Protein AF-A0A4Q9W432-F1 (afdb_monomer_lite)

Sequence (84 aa):
MKCISTHSLLYIQTAFSTNVETYIQYEHYAIHLPCTPEKTLHYLLELHQKSYHNQCMLSTNILNIKKFIPIYINEETILFPVTQ

Structure (mmCIF, N/CA/C/O backbone):
data_AF-A0A4Q9W432-F1
#
_entry.id   AF-A0A4Q9W432-F1
#
loop_
_atom_site.group_PDB
_atom_site.id
_atom_site.type_symbol
_atom_site.label_atom_id
_atom_site.label_alt_id
_atom_site.label_comp_id
_atom_site.label_asym_id
_atom_site.label_entity_id
_atom_site.label_seq_id
_atom_site.pdbx_PDB_ins_code
_atom_site.Cartn_x
_atom_site.Cartn_y
_atom_site.Cartn_z
_atom_site.occupancy
_atom_site.B_iso_or_equiv
_atom_site.auth_seq_id
_atom_site.auth_comp_id
_atom_site.auth_asym_id
_atom_site.auth_atom_id
_atom_site.pdbx_PDB_model_num
ATOM 1 N N . MET A 1 1 ? -20.682 -11.087 11.619 1.00 38.47 1 MET A N 1
ATOM 2 C CA . MET A 1 1 ? -19.403 -10.777 10.941 1.00 38.47 1 MET A CA 1
ATOM 3 C C . MET A 1 1 ? -19.741 -10.255 9.553 1.00 38.47 1 MET A C 1
ATOM 5 O O . MET A 1 1 ? -20.423 -10.966 8.828 1.00 38.47 1 MET A O 1
ATOM 9 N N . LYS A 1 2 ? -19.374 -9.012 9.206 1.00 43.84 2 LYS A N 1
ATOM 10 C CA . LYS A 1 2 ? -19.528 -8.519 7.826 1.00 43.84 2 LYS A CA 1
ATOM 11 C C . LYS A 1 2 ? -18.538 -9.289 6.946 1.00 43.84 2 LYS A C 1
ATOM 13 O O . LYS A 1 2 ? -17.353 -9.317 7.260 1.00 43.84 2 LYS A O 1
ATOM 18 N N . CYS A 1 3 ? -19.027 -9.946 5.897 1.00 47.69 3 CYS A N 1
ATOM 19 C CA . CYS A 1 3 ? -18.175 -10.518 4.860 1.00 47.69 3 CYS A CA 1
ATOM 20 C C . CYS A 1 3 ? -17.556 -9.344 4.092 1.00 47.69 3 CYS A C 1
ATOM 22 O O . CYS A 1 3 ? -18.272 -8.605 3.419 1.00 47.69 3 CYS A O 1
ATOM 24 N N . ILE A 1 4 ? -16.258 -9.110 4.278 1.00 53.78 4 ILE A N 1
ATOM 25 C CA . ILE A 1 4 ? -15.534 -8.063 3.560 1.00 53.78 4 ILE A CA 1
ATOM 26 C C . ILE A 1 4 ? -15.216 -8.635 2.177 1.00 53.78 4 ILE A C 1
ATOM 28 O O . ILE A 1 4 ? -14.348 -9.496 2.043 1.00 53.78 4 ILE A O 1
ATOM 32 N N . SER A 1 5 ? -15.973 -8.211 1.164 1.00 58.31 5 SER A N 1
ATOM 33 C CA . SER A 1 5 ? -15.670 -8.524 -0.234 1.00 58.31 5 SER A CA 1
ATOM 34 C C . SER A 1 5 ? -14.409 -7.775 -0.654 1.00 58.31 5 SER A C 1
ATOM 36 O O . SER A 1 5 ? -14.275 -6.583 -0.388 1.00 58.31 5 SER A O 1
ATOM 38 N N . THR A 1 6 ? -13.498 -8.459 -1.342 1.00 59.06 6 THR A N 1
ATOM 39 C CA . THR A 1 6 ? -12.261 -7.861 -1.859 1.00 59.06 6 THR A CA 1
ATOM 40 C C . THR A 1 6 ? -12.474 -7.027 -3.127 1.00 59.06 6 THR A C 1
ATOM 42 O O . THR A 1 6 ? -11.522 -6.453 -3.638 1.00 59.06 6 THR A O 1
ATOM 45 N N . HIS A 1 7 ? -13.702 -6.963 -3.657 1.00 60.19 7 HIS A N 1
ATOM 46 C CA . HIS A 1 7 ? -14.008 -6.232 -4.895 1.00 60.19 7 HIS A CA 1
ATOM 47 C C . HIS A 1 7 ? -13.788 -4.717 -4.781 1.00 60.19 7 HIS A C 1
ATOM 49 O O . HIS A 1 7 ? -13.435 -4.092 -5.774 1.00 60.19 7 HIS A O 1
ATOM 55 N N . SER A 1 8 ? -13.927 -4.153 -3.580 1.00 61.38 8 SER A N 1
ATOM 56 C CA . SER A 1 8 ? -13.661 -2.736 -3.291 1.00 61.38 8 SER A CA 1
ATOM 57 C C . SER A 1 8 ? -12.250 -2.526 -2.721 1.00 61.38 8 SER A C 1
ATOM 59 O O . SER A 1 8 ? -12.010 -1.620 -1.927 1.00 61.38 8 SER A O 1
ATOM 61 N N . LEU A 1 9 ? -11.299 -3.401 -3.059 1.00 66.69 9 LEU A N 1
ATOM 62 C CA . LEU A 1 9 ? -9.894 -3.211 -2.707 1.00 66.69 9 LEU A CA 1
ATOM 63 C C . LEU A 1 9 ? -9.147 -2.583 -3.874 1.00 66.69 9 LEU A C 1
ATOM 65 O O . LEU A 1 9 ? -9.312 -2.987 -5.024 1.00 66.69 9 LEU A O 1
ATOM 69 N N . LEU A 1 10 ? -8.305 -1.601 -3.562 1.00 72.38 10 LEU A N 1
ATOM 70 C CA . LEU A 1 10 ? -7.436 -0.971 -4.545 1.00 72.38 10 LEU A CA 1
ATOM 71 C C . LEU A 1 10 ? -6.086 -1.683 -4.536 1.00 72.38 10 LEU A C 1
ATOM 73 O O . LEU A 1 10 ? -5.410 -1.758 -3.505 1.00 72.38 10 LEU A O 1
ATOM 77 N N . TYR A 1 11 ? -5.690 -2.203 -5.690 1.00 75.81 11 TYR A N 1
ATOM 78 C CA . TYR A 1 11 ? -4.431 -2.919 -5.852 1.00 75.81 11 TYR A CA 1
ATOM 79 C C . TYR A 1 11 ? -3.392 -2.014 -6.495 1.00 75.81 11 TYR A C 1
ATOM 81 O O . TYR A 1 11 ? -3.691 -1.292 -7.448 1.00 75.81 11 TYR A O 1
ATOM 89 N N . ILE A 1 12 ? -2.168 -2.073 -5.969 1.00 76.12 12 ILE A N 1
ATOM 90 C CA . ILE A 1 12 ? -1.023 -1.341 -6.511 1.00 76.12 12 ILE A CA 1
ATOM 91 C C . ILE A 1 12 ? 0.034 -2.344 -6.958 1.00 76.12 12 ILE A C 1
ATOM 93 O O . ILE A 1 12 ? 0.503 -3.141 -6.148 1.00 76.12 12 ILE A O 1
ATOM 97 N N . GLN A 1 13 ? 0.413 -2.289 -8.232 1.00 76.00 13 GLN A N 1
ATOM 98 C CA . GLN A 1 13 ? 1.392 -3.181 -8.848 1.00 76.00 13 GLN A CA 1
ATOM 99 C C . GLN A 1 13 ? 2.522 -2.380 -9.505 1.00 76.00 13 GLN A C 1
ATOM 101 O O . GLN A 1 13 ? 2.278 -1.382 -10.180 1.00 76.00 13 GLN A O 1
ATOM 106 N N . THR A 1 14 ? 3.759 -2.857 -9.366 1.00 75.75 14 THR A N 1
ATOM 107 C CA . THR A 1 14 ? 4.893 -2.361 -10.160 1.00 75.75 14 THR A CA 1
ATOM 108 C C . THR A 1 14 ? 4.795 -2.862 -11.601 1.00 75.75 14 THR A C 1
ATOM 110 O O . THR A 1 14 ? 4.595 -4.060 -11.830 1.00 75.75 14 THR A O 1
ATOM 113 N N . ALA A 1 15 ? 4.983 -1.967 -12.569 1.00 69.06 15 ALA A N 1
ATOM 114 C CA . ALA A 1 15 ? 5.071 -2.326 -13.978 1.00 69.06 15 ALA A CA 1
ATOM 115 C C . ALA A 1 15 ? 6.274 -3.232 -14.276 1.00 69.06 15 ALA A C 1
ATOM 117 O O . ALA A 1 15 ? 7.364 -3.034 -13.740 1.00 69.06 15 ALA A O 1
ATOM 118 N N . PHE A 1 16 ? 6.103 -4.190 -15.189 1.00 63.25 16 PHE A N 1
ATOM 119 C CA . PHE A 1 16 ? 7.225 -4.912 -15.791 1.00 63.25 16 PHE A CA 1
ATOM 120 C C . PHE A 1 16 ? 7.767 -4.098 -16.974 1.00 63.25 16 PHE A C 1
ATOM 122 O O . PHE A 1 16 ? 7.487 -4.407 -18.131 1.00 63.25 16 PHE A O 1
ATOM 129 N N . SER A 1 17 ? 8.500 -3.021 -16.694 1.00 64.62 17 SER A N 1
ATOM 130 C CA . SER A 1 17 ? 9.158 -2.204 -17.719 1.00 64.62 17 SER A CA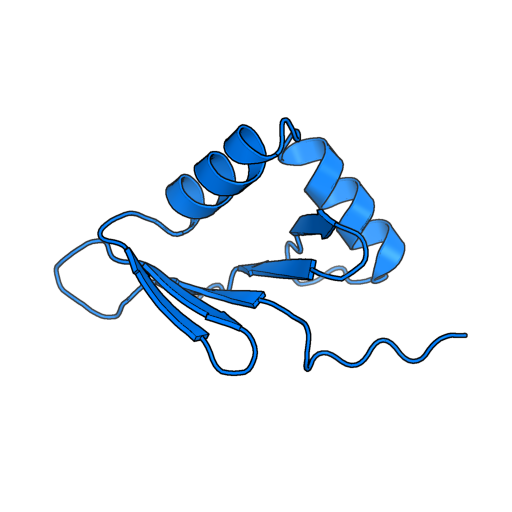 1
ATOM 131 C C . SER A 1 17 ? 10.575 -1.815 -17.280 1.00 64.62 17 SER A C 1
ATOM 133 O O . SER A 1 17 ? 10.974 -2.031 -16.137 1.00 64.62 17 SER A O 1
ATOM 135 N N . THR A 1 18 ? 11.377 -1.269 -18.197 1.00 65.00 18 THR A N 1
ATOM 136 C CA . THR A 1 18 ? 12.695 -0.693 -17.867 1.00 65.00 18 THR A CA 1
ATOM 137 C C . THR A 1 18 ? 12.584 0.583 -17.028 1.00 65.00 18 THR A C 1
ATOM 139 O O . THR A 1 18 ? 13.598 1.082 -16.543 1.00 65.00 18 THR A O 1
ATOM 142 N N . ASN A 1 19 ? 11.368 1.116 -16.871 1.00 66.69 19 ASN A N 1
ATOM 143 C CA . ASN A 1 19 ? 11.062 2.315 -16.112 1.00 66.69 19 ASN A CA 1
ATOM 144 C C . ASN A 1 19 ? 10.357 1.952 -14.801 1.00 66.69 19 ASN A C 1
ATOM 146 O O . ASN A 1 19 ? 9.678 0.937 -14.677 1.00 66.69 19 ASN A O 1
ATOM 150 N N . VAL A 1 20 ? 10.513 2.815 -13.802 1.00 73.12 20 VAL A N 1
ATOM 151 C CA . VAL A 1 20 ? 9.834 2.657 -12.518 1.00 73.12 20 VAL A CA 1
ATOM 152 C C . VAL A 1 20 ? 8.432 3.246 -12.624 1.00 73.12 20 VAL A C 1
ATOM 154 O O . VAL A 1 20 ? 8.261 4.464 -12.582 1.00 73.12 20 VAL A O 1
ATOM 157 N N . GLU A 1 21 ? 7.439 2.375 -12.758 1.00 73.12 21 GLU A N 1
ATOM 158 C CA . GLU A 1 21 ? 6.044 2.760 -12.964 1.00 73.12 21 GLU A CA 1
ATOM 159 C C . GLU A 1 21 ? 5.097 1.944 -12.072 1.00 73.12 21 GLU A C 1
ATOM 161 O O . GLU A 1 21 ? 5.380 0.801 -11.697 1.00 73.12 21 GLU A O 1
ATOM 166 N N . THR A 1 22 ? 3.959 2.547 -11.733 1.00 76.31 22 THR A N 1
ATOM 167 C CA . THR A 1 2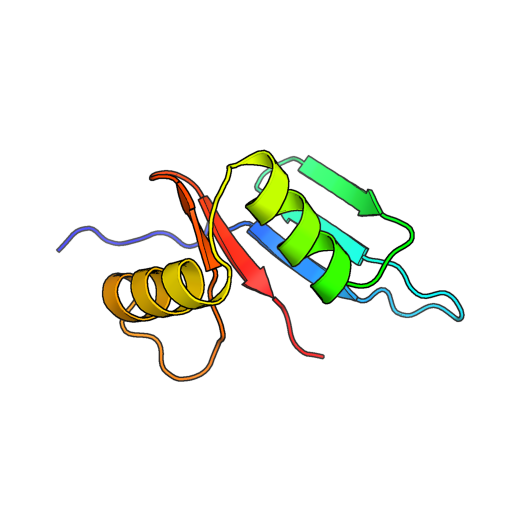2 ? 2.934 1.985 -10.854 1.00 76.31 22 THR A CA 1
ATOM 168 C C . THR A 1 22 ? 1.592 1.919 -11.567 1.00 76.31 22 THR A C 1
ATOM 170 O O . THR A 1 22 ? 1.102 2.925 -12.084 1.00 76.31 22 THR A O 1
ATOM 173 N N . TYR A 1 23 ? 0.969 0.744 -11.524 1.00 70.00 23 TYR A N 1
ATOM 174 C CA . TYR A 1 23 ? -0.417 0.529 -11.915 1.00 70.00 23 TYR A CA 1
ATOM 175 C C . TYR A 1 23 ? -1.307 0.482 -10.680 1.00 70.00 23 TYR A C 1
ATOM 177 O O . TYR A 1 23 ? -1.035 -0.251 -9.729 1.00 70.00 23 TYR A O 1
ATOM 185 N N . ILE A 1 24 ? -2.382 1.258 -10.722 1.00 72.12 24 ILE A N 1
ATOM 186 C CA . ILE A 1 24 ? -3.442 1.279 -9.721 1.00 72.12 24 ILE A CA 1
ATOM 187 C C . ILE A 1 24 ? -4.710 0.744 -10.379 1.00 72.12 24 ILE A C 1
ATOM 189 O O . ILE A 1 24 ? -5.153 1.305 -11.381 1.00 72.12 24 ILE A O 1
ATOM 193 N N . GLN A 1 25 ? -5.302 -0.298 -9.797 1.00 68.56 25 GLN A N 1
ATOM 194 C CA . GLN A 1 25 ? -6.579 -0.858 -10.238 1.00 68.56 25 GLN A CA 1
ATOM 195 C C . GLN A 1 25 ? -7.591 -0.808 -9.090 1.00 68.56 25 GLN A C 1
ATOM 197 O O . GLN A 1 25 ? -7.334 -1.343 -8.010 1.00 68.56 25 GLN A O 1
ATOM 202 N N . TYR A 1 26 ? -8.749 -0.196 -9.336 1.00 67.00 26 TYR A N 1
ATOM 203 C CA . TYR A 1 26 ? -9.883 -0.179 -8.411 1.00 67.00 26 TYR A CA 1
ATOM 204 C C . TYR A 1 26 ? -11.195 -0.235 -9.182 1.00 67.00 26 TYR A C 1
ATOM 206 O O . TYR A 1 26 ? -11.492 0.691 -9.932 1.00 67.00 26 TYR A O 1
ATOM 214 N N . GLU A 1 27 ? -11.980 -1.295 -8.988 1.00 70.38 27 GLU A N 1
ATOM 215 C CA . GLU A 1 27 ? -13.241 -1.544 -9.701 1.00 70.38 27 GLU A CA 1
ATOM 216 C C . GLU A 1 27 ? -13.127 -1.308 -11.225 1.00 70.38 27 GLU A C 1
ATOM 218 O O . GLU A 1 27 ? -12.653 -2.184 -11.950 1.00 70.38 27 GLU A O 1
ATOM 223 N N . HIS A 1 28 ? -13.522 -0.122 -11.707 1.00 66.62 28 HIS A N 1
ATOM 224 C CA . HIS A 1 28 ? -13.519 0.284 -13.120 1.00 66.62 28 HIS A CA 1
ATOM 225 C C . HIS A 1 28 ? -12.417 1.295 -13.491 1.00 66.62 28 HIS A C 1
ATOM 227 O O . HIS A 1 28 ? -12.336 1.721 -14.643 1.00 66.62 28 HIS A O 1
ATOM 233 N N . TYR A 1 29 ? -11.582 1.703 -12.536 1.00 66.06 29 TYR A N 1
ATOM 234 C CA . TYR A 1 29 ? -10.516 2.679 -12.732 1.00 66.06 29 TYR A CA 1
ATOM 235 C C . TYR A 1 29 ? -9.159 1.986 -12.851 1.00 66.06 29 TYR A C 1
ATOM 237 O O . TYR A 1 29 ? -8.762 1.218 -11.973 1.00 66.06 29 TYR A O 1
ATOM 245 N N . ALA A 1 30 ? -8.443 2.317 -13.926 1.00 70.88 30 ALA A N 1
ATOM 246 C CA . ALA A 1 30 ? -7.050 1.955 -14.148 1.00 70.88 30 ALA A CA 1
ATOM 247 C C . ALA A 1 30 ? -6.230 3.244 -14.277 1.00 70.88 30 ALA A C 1
ATOM 249 O O . ALA A 1 30 ? -6.489 4.061 -15.163 1.00 70.88 30 ALA A O 1
ATOM 250 N N . ILE A 1 31 ? -5.267 3.449 -13.379 1.00 77.56 31 ILE A N 1
ATOM 251 C CA . ILE A 1 31 ? -4.396 4.632 -13.371 1.00 77.56 31 ILE A CA 1
ATOM 252 C C . ILE A 1 31 ? -2.944 4.173 -13.487 1.00 77.56 31 ILE A C 1
ATOM 254 O O . ILE A 1 31 ? -2.530 3.213 -12.838 1.00 77.56 31 ILE A O 1
ATOM 258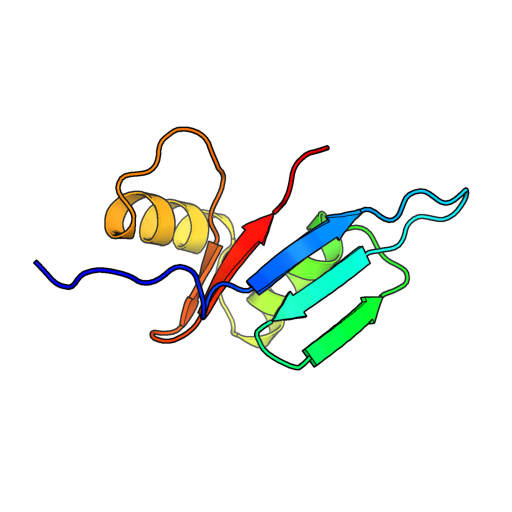 N N . HIS A 1 32 ? -2.173 4.883 -14.308 1.00 81.00 32 HIS A N 1
ATOM 259 C CA . HIS A 1 32 ? -0.745 4.663 -14.495 1.00 81.00 32 HIS A CA 1
ATOM 260 C C . HIS A 1 32 ? 0.041 5.870 -13.981 1.00 81.00 32 HIS A C 1
ATOM 262 O O . HIS A 1 32 ? -0.214 6.998 -14.407 1.00 81.00 32 HIS A O 1
ATOM 268 N N . LEU A 1 33 ? 0.987 5.637 -13.070 1.00 80.56 33 LEU A N 1
ATOM 269 C CA . LEU A 1 33 ? 1.827 6.677 -12.478 1.00 80.56 33 LEU A CA 1
ATOM 270 C C . LEU A 1 33 ? 3.316 6.379 -12.717 1.00 80.56 33 LEU A C 1
ATOM 272 O O . LEU A 1 33 ? 3.756 5.263 -12.444 1.00 80.56 33 LEU A O 1
ATOM 276 N N . PRO A 1 34 ? 4.126 7.365 -13.148 1.00 84.75 34 PRO A N 1
ATOM 277 C CA . PRO A 1 34 ? 5.560 7.189 -13.388 1.00 84.75 34 PRO A CA 1
ATOM 278 C C . PRO A 1 34 ? 6.378 7.299 -12.086 1.00 84.75 34 PRO A C 1
ATOM 280 O O . PRO A 1 34 ? 7.280 8.128 -11.953 1.00 84.75 34 PRO A O 1
ATOM 283 N N . CYS A 1 35 ? 6.020 6.519 -11.068 1.00 83.00 35 CYS A N 1
ATOM 284 C CA . CYS A 1 35 ? 6.729 6.458 -9.792 1.00 83.00 35 CYS A CA 1
ATOM 285 C C . CYS A 1 35 ? 6.641 5.054 -9.176 1.00 83.00 35 CYS A C 1
ATOM 287 O O . CYS A 1 35 ? 5.960 4.181 -9.709 1.00 83.00 35 CYS A O 1
ATOM 289 N N . THR A 1 36 ? 7.355 4.813 -8.068 1.00 82.81 36 THR A N 1
ATOM 290 C CA . THR A 1 36 ? 7.286 3.528 -7.350 1.00 82.81 36 THR A CA 1
ATOM 291 C C . THR A 1 36 ? 5.945 3.370 -6.624 1.00 82.81 36 THR A C 1
ATOM 293 O O . THR A 1 36 ? 5.353 4.375 -6.205 1.00 82.81 36 THR A O 1
ATOM 296 N N . PRO A 1 37 ? 5.506 2.125 -6.356 1.00 80.81 37 PRO A N 1
ATOM 297 C CA . PRO A 1 37 ? 4.356 1.875 -5.492 1.00 80.81 37 PRO A CA 1
ATOM 298 C C . PRO A 1 37 ? 4.513 2.520 -4.116 1.00 80.81 37 PRO A C 1
ATOM 300 O O . PRO A 1 37 ? 3.577 3.122 -3.610 1.00 80.81 37 PRO A O 1
ATOM 303 N N . GLU A 1 38 ? 5.716 2.477 -3.541 1.00 82.81 38 GLU A N 1
ATOM 304 C CA . GLU A 1 38 ? 6.023 3.117 -2.257 1.00 82.81 38 GLU A CA 1
ATOM 305 C C . GLU A 1 38 ? 5.761 4.631 -2.291 1.00 82.81 38 GLU A C 1
ATOM 307 O O . GLU A 1 38 ? 5.020 5.146 -1.455 1.00 82.81 38 GLU A O 1
ATOM 312 N N . LYS A 1 39 ? 6.283 5.349 -3.297 1.00 84.69 39 LYS A N 1
ATOM 313 C CA . LYS A 1 39 ? 6.028 6.792 -3.453 1.00 84.69 39 LYS A CA 1
ATOM 314 C C . LYS A 1 39 ? 4.546 7.085 -3.667 1.00 84.69 39 LYS A C 1
ATOM 316 O O . LYS A 1 39 ? 4.039 8.061 -3.124 1.00 84.69 39 LYS A O 1
ATOM 321 N N . THR A 1 40 ? 3.858 6.233 -4.422 1.00 85.19 40 THR A N 1
ATOM 322 C CA . THR A 1 40 ? 2.410 6.329 -4.644 1.00 85.19 40 THR A CA 1
ATOM 323 C C . THR A 1 40 ? 1.638 6.196 -3.332 1.00 85.19 40 THR A C 1
ATOM 325 O O . THR A 1 40 ? 0.777 7.022 -3.039 1.00 85.19 40 THR A O 1
ATOM 328 N N . LEU A 1 41 ? 1.968 5.194 -2.512 1.00 84.06 41 LEU A N 1
ATOM 329 C CA . LEU A 1 41 ? 1.341 4.971 -1.209 1.00 84.06 41 LEU A CA 1
ATOM 330 C C . LEU A 1 41 ? 1.551 6.166 -0.279 1.00 84.06 41 LEU A C 1
ATOM 332 O O . LEU A 1 41 ? 0.588 6.659 0.304 1.00 84.06 41 LEU A O 1
ATOM 336 N N . HIS A 1 42 ? 2.789 6.654 -0.170 1.00 86.06 42 HIS A N 1
ATOM 337 C CA . HIS A 1 42 ? 3.102 7.823 0.650 1.00 86.06 42 HIS A CA 1
ATOM 338 C C . HIS A 1 42 ? 2.350 9.070 0.182 1.00 86.06 42 HIS A C 1
ATOM 340 O O . HIS A 1 42 ? 1.723 9.731 1.004 1.00 86.06 42 HIS A O 1
ATOM 346 N N . TYR A 1 43 ? 2.323 9.334 -1.125 1.00 85.88 43 TYR A N 1
ATOM 347 C CA . TYR A 1 43 ? 1.586 10.460 -1.695 1.00 85.88 43 TYR A CA 1
ATOM 348 C C . TYR A 1 43 ? 0.084 10.404 -1.375 1.00 85.88 43 TYR A C 1
ATOM 350 O O . TYR A 1 43 ? -0.493 11.388 -0.913 1.00 85.88 43 TYR A O 1
ATOM 358 N N . LEU A 1 44 ? -0.557 9.248 -1.579 1.00 82.31 44 LEU A N 1
ATOM 359 C CA . LEU A 1 44 ? -1.985 9.077 -1.293 1.00 82.31 44 LEU A CA 1
ATOM 360 C C . LEU A 1 44 ? -2.289 9.281 0.195 1.00 82.31 44 LEU A C 1
ATOM 362 O O . LEU A 1 44 ? -3.286 9.903 0.558 1.00 82.31 44 LEU A O 1
ATOM 366 N N . LEU A 1 45 ? -1.423 8.784 1.073 1.00 86.19 45 LEU A N 1
ATOM 367 C CA . LEU A 1 45 ? -1.572 8.965 2.511 1.00 86.19 45 LEU A CA 1
ATOM 368 C C . LEU A 1 45 ? -1.387 10.421 2.939 1.00 86.19 45 LEU A C 1
ATOM 370 O O . LEU A 1 45 ? -2.174 10.910 3.751 1.00 86.19 45 LEU A O 1
ATOM 374 N N . GLU A 1 46 ? -0.405 11.123 2.375 1.00 87.81 46 GLU A N 1
ATOM 375 C CA . GLU A 1 46 ? -0.187 12.554 2.608 1.00 87.81 46 GLU A CA 1
ATOM 376 C C . GLU A 1 46 ? -1.389 13.391 2.164 1.00 87.81 46 GLU A C 1
ATOM 378 O O . GLU A 1 46 ? -1.848 14.240 2.930 1.00 87.81 46 GLU A O 1
ATOM 383 N N . LEU A 1 47 ? -1.965 13.097 0.990 1.00 85.31 47 LEU A N 1
ATOM 384 C CA . LEU A 1 47 ? -3.177 13.754 0.484 1.00 85.31 47 LEU A CA 1
ATOM 385 C C . LEU A 1 47 ? -4.332 13.683 1.497 1.00 85.31 47 LEU A C 1
ATOM 387 O O . LEU A 1 47 ? -5.091 14.636 1.664 1.00 85.31 47 LEU A O 1
ATOM 391 N N . HIS A 1 48 ? -4.442 12.557 2.204 1.00 84.06 48 HIS A N 1
ATOM 392 C CA . HIS A 1 48 ?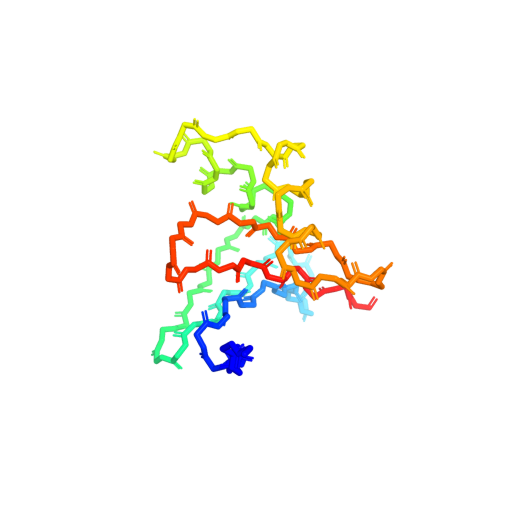 -5.462 12.320 3.222 1.00 84.06 48 HIS A CA 1
ATOM 393 C C . HIS A 1 48 ? -4.996 12.613 4.659 1.00 84.06 48 HIS A C 1
ATOM 395 O O . HIS A 1 48 ? -5.726 12.291 5.597 1.00 84.06 48 HIS A O 1
ATOM 401 N N . GLN A 1 49 ? -3.813 13.213 4.850 1.00 87.94 49 GLN A N 1
ATOM 402 C CA . GLN A 1 49 ? -3.213 13.524 6.157 1.00 87.94 49 GLN A CA 1
ATOM 403 C C . GLN A 1 49 ? -3.110 12.300 7.086 1.00 87.94 49 GLN A C 1
ATOM 405 O O . GLN A 1 49 ? -3.392 12.357 8.285 1.00 87.94 49 GLN A O 1
ATOM 410 N N . LYS A 1 50 ? -2.724 11.152 6.525 1.00 87.81 50 LYS A N 1
ATOM 411 C CA . LYS A 1 50 ? -2.630 9.867 7.227 1.00 87.81 50 LYS A CA 1
ATOM 412 C C . LYS A 1 50 ? -1.180 9.413 7.350 1.00 87.81 50 LYS A C 1
ATOM 414 O O . LYS A 1 50 ? -0.390 9.522 6.423 1.00 87.81 50 LYS A O 1
ATOM 419 N N . SER A 1 51 ? -0.839 8.836 8.502 1.00 89.38 51 SER A N 1
ATOM 420 C CA . SER A 1 51 ? 0.461 8.189 8.718 1.00 89.38 51 SER A CA 1
ATOM 421 C C . SER A 1 51 ? 0.464 6.773 8.144 1.00 89.38 51 SER A C 1
ATOM 423 O O . SER A 1 51 ? -0.399 5.970 8.503 1.00 89.38 51 SER A O 1
ATOM 425 N N . TYR A 1 52 ? 1.473 6.450 7.330 1.00 85.88 52 TYR A N 1
ATOM 426 C CA . TYR A 1 52 ? 1.694 5.110 6.771 1.00 85.88 52 TYR A CA 1
ATOM 427 C C . TYR A 1 52 ? 1.680 4.025 7.848 1.00 85.88 52 TYR A C 1
ATOM 429 O O . TYR A 1 52 ? 0.901 3.078 7.771 1.00 85.88 52 TYR A O 1
ATOM 437 N N . HIS A 1 53 ? 2.474 4.203 8.907 1.00 87.00 53 HIS A N 1
ATOM 438 C CA . HIS A 1 53 ? 2.573 3.229 9.992 1.00 87.00 53 HIS A CA 1
ATOM 439 C C . HIS A 1 53 ? 1.216 2.975 10.664 1.00 87.00 53 HIS A C 1
ATOM 441 O O . HIS A 1 53 ? 0.817 1.826 10.854 1.00 87.00 53 HIS A O 1
ATOM 447 N N . ASN A 1 54 ? 0.474 4.045 10.964 1.00 88.31 54 ASN A N 1
ATOM 448 C CA . ASN A 1 54 ? -0.824 3.925 11.623 1.00 88.31 54 ASN A CA 1
ATOM 449 C C . ASN A 1 54 ? -1.840 3.217 10.726 1.00 88.31 54 ASN A C 1
ATOM 451 O O . ASN A 1 54 ? -2.603 2.390 11.219 1.00 88.31 54 ASN A O 1
ATOM 455 N N . GLN A 1 55 ? -1.834 3.507 9.422 1.00 87.38 55 GLN A N 1
ATOM 456 C CA . GLN A 1 55 ? -2.747 2.864 8.480 1.00 87.38 55 GLN A CA 1
ATOM 457 C C . GLN A 1 55 ? -2.422 1.390 8.250 1.00 87.38 55 GLN A C 1
ATOM 459 O O . GLN A 1 55 ? -3.359 0.607 8.121 1.00 87.38 55 GLN A O 1
ATOM 464 N N . CYS A 1 56 ? -1.144 0.999 8.272 1.00 85.75 56 CYS A N 1
ATOM 465 C CA . CYS A 1 56 ? -0.724 -0.405 8.236 1.00 85.75 56 CYS A CA 1
ATOM 466 C C . CYS A 1 56 ? -1.156 -1.177 9.496 1.00 85.75 56 CYS A C 1
ATOM 468 O O . CYS A 1 56 ? -1.581 -2.330 9.417 1.00 85.75 56 CYS A O 1
ATOM 470 N N . MET A 1 57 ? -1.076 -0.550 10.673 1.00 85.19 57 MET A N 1
ATOM 471 C CA . MET A 1 57 ? -1.553 -1.151 11.924 1.00 85.19 57 MET A CA 1
ATOM 472 C C . MET A 1 57 ? -3.081 -1.315 11.928 1.00 85.19 57 MET A C 1
ATOM 474 O O . MET A 1 57 ? -3.595 -2.382 12.267 1.00 85.19 57 MET A O 1
ATOM 478 N N . LEU A 1 58 ? -3.813 -0.273 11.520 1.00 84.25 58 LEU A N 1
ATOM 479 C CA . LEU A 1 58 ? -5.278 -0.273 11.436 1.00 84.25 58 LEU A CA 1
ATOM 480 C C . LEU A 1 58 ? -5.795 -1.338 10.469 1.00 84.25 58 LEU A C 1
ATOM 482 O O . LEU A 1 58 ? -6.661 -2.133 10.828 1.00 84.25 58 LEU A O 1
ATOM 486 N N . SER A 1 59 ? -5.242 -1.380 9.261 1.00 81.19 59 SER A N 1
ATOM 487 C CA . SER A 1 59 ? -5.633 -2.334 8.226 1.00 81.19 59 SER A CA 1
ATOM 488 C C . SER A 1 59 ? -5.370 -3.786 8.637 1.00 81.19 59 SER A C 1
ATOM 490 O O . SER A 1 59 ? -6.239 -4.636 8.451 1.00 81.19 59 SER A O 1
ATOM 492 N N . THR A 1 60 ? -4.217 -4.070 9.253 1.00 79.75 60 THR A N 1
ATOM 493 C CA . THR A 1 60 ? -3.860 -5.403 9.765 1.00 79.75 60 THR A CA 1
ATOM 494 C C . THR A 1 60 ? -4.869 -5.874 10.811 1.00 79.75 60 THR A C 1
ATOM 496 O O . THR A 1 60 ? -5.325 -7.018 10.758 1.00 79.75 60 THR A O 1
ATOM 499 N N . ASN A 1 61 ? -5.278 -4.979 11.716 1.00 79.44 61 ASN A N 1
ATOM 500 C CA . ASN A 1 61 ? -6.276 -5.276 12.743 1.00 79.44 61 ASN A CA 1
ATOM 501 C C . ASN A 1 61 ? -7.671 -5.518 12.148 1.00 79.44 61 ASN A C 1
ATOM 503 O O . ASN A 1 61 ? -8.350 -6.456 12.557 1.00 79.44 61 ASN A O 1
ATOM 507 N N . ILE A 1 62 ? -8.094 -4.695 11.181 1.00 77.06 62 ILE A N 1
ATOM 508 C CA . ILE A 1 62 ? -9.411 -4.809 10.531 1.00 77.06 62 ILE A CA 1
ATOM 509 C C . ILE A 1 62 ? -9.518 -6.109 9.726 1.00 77.06 62 ILE A C 1
ATOM 511 O O . ILE A 1 62 ? -10.552 -6.775 9.751 1.00 77.06 62 ILE A O 1
ATOM 515 N N . LEU A 1 63 ? -8.456 -6.468 9.006 1.00 73.62 63 LEU A N 1
ATOM 516 C CA . LEU A 1 63 ? -8.471 -7.579 8.058 1.00 73.62 63 LEU A CA 1
ATOM 517 C C . LEU A 1 63 ? -8.037 -8.916 8.674 1.00 73.62 63 LEU A C 1
ATOM 519 O O . LEU A 1 63 ? -8.318 -9.963 8.096 1.00 73.62 63 LEU A O 1
ATOM 523 N N . ASN A 1 64 ? -7.363 -8.905 9.830 1.00 74.81 64 ASN A N 1
ATOM 524 C CA . ASN A 1 64 ? -6.769 -10.089 10.463 1.00 74.81 64 ASN A CA 1
ATOM 525 C C . ASN A 1 64 ? -5.818 -10.865 9.519 1.00 74.81 64 ASN A C 1
ATOM 527 O O . ASN A 1 64 ? -5.750 -12.097 9.528 1.00 74.81 64 ASN A O 1
ATOM 531 N N . ILE A 1 65 ? -5.086 -10.139 8.667 1.00 67.44 65 ILE A N 1
ATOM 532 C CA . ILE A 1 65 ? -4.160 -10.698 7.671 1.00 67.44 65 ILE A CA 1
ATOM 533 C C . ILE A 1 65 ? -2.724 -10.521 8.168 1.00 67.44 65 ILE A C 1
ATOM 535 O 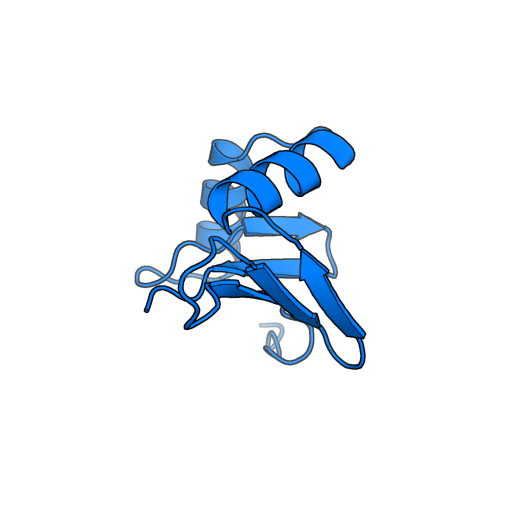O . ILE A 1 65 ? -2.335 -9.429 8.555 1.00 67.44 65 ILE A O 1
ATOM 539 N N . LYS A 1 66 ? -1.912 -11.587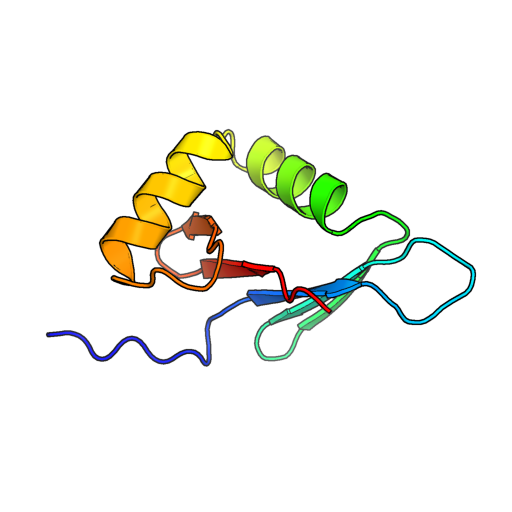 8.111 1.00 64.00 66 LYS A N 1
ATOM 540 C CA . LYS A 1 66 ? -0.484 -11.557 8.502 1.00 64.00 66 LYS A CA 1
ATOM 541 C C . LYS A 1 66 ? 0.507 -11.605 7.332 1.00 64.00 66 LYS A C 1
ATOM 543 O O . LYS A 1 66 ? 1.706 -11.510 7.560 1.00 64.00 66 LYS A O 1
ATOM 548 N N . LYS A 1 67 ? 0.029 -11.841 6.103 1.00 67.06 67 LYS A N 1
ATOM 549 C CA . LYS A 1 67 ? 0.884 -12.133 4.933 1.00 67.06 67 LYS A CA 1
ATOM 550 C C . LYS A 1 67 ? 1.072 -10.966 3.962 1.00 67.06 67 LYS A C 1
ATOM 552 O O . LYS A 1 67 ? 2.038 -10.979 3.214 1.00 67.06 67 LYS A O 1
ATOM 557 N N . PHE A 1 68 ? 0.173 -9.987 3.972 1.00 67.56 68 PHE A N 1
ATOM 558 C CA . PHE A 1 68 ? 0.228 -8.805 3.109 1.00 67.56 68 PHE A CA 1
ATOM 559 C C . PHE A 1 68 ? 0.335 -7.554 3.984 1.00 67.56 68 PHE A C 1
ATOM 561 O O . PHE A 1 68 ? -0.038 -7.615 5.155 1.00 67.56 68 PHE A O 1
ATOM 568 N N . ILE A 1 69 ? 0.824 -6.441 3.429 1.00 74.88 69 ILE A N 1
ATOM 569 C CA . ILE A 1 69 ? 0.877 -5.136 4.111 1.00 74.88 69 ILE A CA 1
ATOM 570 C C . ILE A 1 69 ? -0.296 -4.280 3.607 1.00 74.88 69 ILE A C 1
ATOM 572 O O . ILE A 1 69 ? -0.098 -3.470 2.705 1.00 74.88 69 ILE A O 1
ATOM 576 N N . PRO A 1 70 ? -1.536 -4.466 4.095 1.00 80.94 70 PRO A N 1
ATOM 577 C CA . PRO A 1 70 ? -2.642 -3.622 3.670 1.00 80.94 70 PRO A CA 1
ATOM 578 C C . PRO A 1 70 ? -2.473 -2.199 4.215 1.00 80.94 70 PRO A C 1
ATOM 580 O O . PRO A 1 70 ? -1.883 -2.006 5.276 1.00 80.94 70 PRO A O 1
ATOM 583 N N . ILE A 1 71 ? -3.038 -1.195 3.549 1.00 84.06 71 ILE A N 1
ATOM 584 C CA . ILE A 1 71 ? -3.037 0.199 4.015 1.00 84.06 71 ILE A CA 1
ATOM 585 C C . ILE A 1 71 ? -4.460 0.731 3.996 1.00 84.06 71 ILE A C 1
ATOM 587 O O . ILE A 1 71 ? -5.069 0.867 2.941 1.00 84.06 71 ILE A O 1
ATOM 591 N N . TYR A 1 72 ? -5.008 1.031 5.169 1.00 80.62 72 TYR A N 1
ATOM 592 C CA . TYR A 1 72 ? -6.349 1.596 5.273 1.00 80.62 72 TYR A CA 1
ATOM 593 C C . TYR A 1 72 ? -6.331 3.067 4.848 1.00 80.62 72 TYR A C 1
ATOM 595 O O . TYR A 1 72 ? -5.498 3.842 5.311 1.00 80.62 72 TYR A O 1
ATOM 603 N N . ILE A 1 73 ? -7.245 3.474 3.969 1.00 76.81 73 ILE A N 1
ATOM 604 C CA . ILE A 1 73 ? -7.364 4.877 3.552 1.00 76.81 73 ILE A CA 1
ATOM 605 C C . ILE A 1 73 ? -8.625 5.465 4.155 1.00 76.81 73 ILE A C 1
ATOM 607 O O . ILE A 1 73 ? -8.559 6.453 4.888 1.00 76.81 73 ILE A O 1
ATOM 611 N N . ASN A 1 74 ? -9.768 4.833 3.928 1.00 76.88 74 ASN A N 1
ATOM 612 C CA . ASN A 1 74 ? -11.056 5.246 4.471 1.00 76.88 74 ASN A CA 1
ATOM 613 C C . ASN A 1 74 ? -11.986 4.027 4.597 1.00 76.88 74 ASN A C 1
ATOM 615 O O . ASN A 1 74 ? -11.567 2.899 4.348 1.00 76.88 74 ASN A O 1
ATOM 619 N N . GLU A 1 75 ? -13.236 4.264 4.995 1.00 72.44 75 GLU A N 1
ATOM 620 C CA . GLU A 1 75 ? -14.222 3.203 5.256 1.00 72.44 75 GLU A CA 1
ATOM 621 C C . GLU A 1 75 ? -14.527 2.324 4.037 1.00 72.44 75 GLU A C 1
ATOM 623 O O . GLU A 1 75 ? -14.937 1.176 4.200 1.00 72.44 75 GLU A O 1
ATOM 628 N N . GLU A 1 76 ? -14.287 2.838 2.833 1.00 72.56 76 GLU A N 1
ATOM 629 C CA . GLU A 1 76 ? -14.606 2.189 1.563 1.00 72.56 76 GLU A CA 1
ATOM 630 C C . GLU A 1 76 ? -13.355 1.687 0.828 1.00 72.56 76 GLU A C 1
ATOM 632 O O . GLU A 1 76 ? -13.470 0.983 -0.167 1.00 72.56 76 GLU A O 1
ATOM 637 N N . THR A 1 77 ? -12.147 2.041 1.282 1.00 70.06 77 THR A N 1
ATOM 638 C CA . THR A 1 77 ? -10.907 1.791 0.538 1.00 70.06 77 THR A CA 1
ATOM 639 C C . THR A 1 77 ? -9.775 1.319 1.441 1.00 70.06 77 THR A C 1
ATOM 641 O O . THR A 1 77 ? -9.295 2.036 2.329 1.00 70.06 77 THR A O 1
ATOM 644 N N . ILE A 1 78 ? -9.271 0.126 1.128 1.00 74.12 78 ILE A N 1
ATOM 645 C CA . ILE A 1 78 ? -8.028 -0.422 1.670 1.00 74.12 78 ILE A CA 1
ATOM 646 C C . ILE A 1 78 ? -7.106 -0.761 0.497 1.00 74.12 78 ILE A C 1
ATOM 648 O O . ILE A 1 78 ? -7.509 -1.458 -0.435 1.00 74.12 78 ILE A O 1
ATOM 652 N N . LEU A 1 79 ? -5.872 -0.259 0.544 1.00 78.38 79 LEU A N 1
ATOM 653 C CA . LEU A 1 79 ? -4.842 -0.529 -0.455 1.00 78.38 79 LEU A CA 1
ATOM 654 C C . LEU A 1 79 ? -4.147 -1.848 -0.141 1.00 78.38 79 LEU A C 1
ATOM 656 O O . LEU A 1 79 ? -3.777 -2.098 1.007 1.00 78.38 79 LEU A O 1
ATOM 660 N N . PHE A 1 80 ? -3.898 -2.652 -1.167 1.00 76.25 80 PHE A N 1
ATOM 661 C CA . PHE A 1 80 ? -3.031 -3.819 -1.080 1.00 76.25 80 PHE A CA 1
ATOM 662 C C . PHE A 1 80 ? -1.870 -3.653 -2.067 1.00 76.25 80 PHE A C 1
ATOM 664 O O . PHE A 1 80 ? -2.081 -3.757 -3.279 1.00 76.25 80 PHE A O 1
ATOM 671 N N . PRO A 1 81 ? -0.644 -3.384 -1.583 1.00 70.12 81 PRO A N 1
ATOM 672 C CA . PRO A 1 81 ? 0.535 -3.456 -2.422 1.00 70.12 81 PRO A CA 1
ATOM 673 C C . PRO A 1 81 ? 0.741 -4.912 -2.833 1.00 70.12 81 PRO A C 1
ATOM 675 O O . PRO A 1 81 ? 0.887 -5.802 -1.991 1.00 70.12 81 PRO A O 1
ATOM 678 N N . VAL A 1 82 ? 0.731 -5.154 -4.139 1.00 64.06 82 VAL A N 1
ATOM 679 C CA . VAL A 1 82 ? 1.075 -6.449 -4.708 1.00 64.06 82 VAL A CA 1
ATOM 680 C C . VAL A 1 82 ? 2.594 -6.501 -4.772 1.00 64.06 82 VAL A C 1
ATOM 682 O O . VAL A 1 82 ? 3.223 -5.828 -5.588 1.00 64.06 82 VAL A O 1
ATOM 685 N N . THR A 1 83 ? 3.197 -7.268 -3.869 1.00 56.56 83 THR A N 1
ATOM 686 C CA . THR A 1 83 ? 4.599 -7.660 -4.009 1.00 56.56 83 THR A CA 1
ATOM 687 C C . THR A 1 83 ? 4.701 -8.620 -5.189 1.00 56.56 83 THR A C 1
ATOM 689 O O . THR A 1 83 ? 3.928 -9.579 -5.244 1.00 56.56 83 THR A O 1
ATOM 692 N N . GLN A 1 84 ? 5.610 -8.338 -6.125 1.00 49.06 84 GLN A N 1
ATOM 693 C CA . GLN A 1 84 ? 6.009 -9.308 -7.149 1.00 49.06 84 GLN A CA 1
ATOM 694 C C . GLN A 1 84 ? 6.651 -10.537 -6.500 1.00 49.06 84 GLN A C 1
ATOM 696 O O . GLN A 1 84 ? 7.373 -10.353 -5.491 1.00 49.06 84 GLN A O 1
#

Organism: Staphylococcus lugdunensis (NCBI:txid28035)

pLDDT: mean 74.19, std 10.84, range [38.47, 89.38]

Secondary structure (DSSP, 8-state):
-----GGGEEEEEE-SSSS--EEEEETTEEEEESS-HHHHHHHHHHHTT--HHHHHHHHHHHHT-SSS--EEEETTEEEEEE--

Foldseek 3Di:
DDPDDCLLEWEWEFDPDPFTKIWIDHNPDTDIDRHHPVVVLVVLCVVQVHDQVVQQVVCCVVPVDDPWRWGDRDPRYIYTYDDD

Radius of gyration: 12.79 Å; chains: 1; bounding box: 32×26×31 Å